Protein AF-A0A920FZU7-F1 (afdb_monomer_lite)

Sequence (75 aa):
MGADIVGDGTDTLVVQGVSALHGASHRVMPDRIEVGTYLVAAAATRGHITIDGVNPDLLGIVLDKLQQNWRRPIL

Structure (mmCIF, N/CA/C/O backbone):
data_AF-A0A920FZU7-F1
#
_entry.id   AF-A0A920FZU7-F1
#
loop_
_atom_site.group_PDB
_atom_site.id
_atom_site.type_symbol
_atom_site.label_atom_id
_atom_site.label_alt_id
_atom_site.label_comp_id
_atom_site.label_asym_id
_atom_site.label_entity_id
_atom_site.label_seq_id
_atom_site.pdbx_PDB_ins_code
_atom_site.Cartn_x
_atom_site.Cartn_y
_atom_site.Cartn_z
_atom_site.occupancy
_atom_site.B_iso_or_equiv
_atom_site.auth_seq_id
_atom_site.auth_comp_id
_atom_site.auth_asym_id
_atom_site.auth_atom_id
_atom_site.pdbx_PDB_model_num
ATOM 1 N N . MET A 1 1 ? 8.399 3.351 -17.686 1.00 93.44 1 MET A N 1
ATOM 2 C CA . MET A 1 1 ? 9.653 2.834 -17.106 1.00 93.44 1 MET A CA 1
ATOM 3 C C . MET A 1 1 ? 10.257 1.804 -18.034 1.00 93.44 1 MET A C 1
ATOM 5 O O . MET A 1 1 ? 11.440 1.926 -18.288 1.00 93.44 1 MET A O 1
ATOM 9 N N . GLY A 1 2 ? 9.464 0.896 -18.620 1.00 96.12 2 GLY A N 1
ATOM 10 C CA . GLY A 1 2 ? 9.898 0.072 -19.757 1.00 96.12 2 GLY A CA 1
ATOM 11 C C . GLY A 1 2 ? 10.589 -1.238 -19.379 1.00 96.12 2 GLY A C 1
ATOM 12 O O . GLY A 1 2 ? 11.129 -1.890 -20.257 1.00 96.12 2 GLY A O 1
ATOM 13 N N . ALA A 1 3 ? 10.589 -1.611 -18.096 1.00 97.50 3 ALA A N 1
ATOM 14 C CA . ALA A 1 3 ? 11.134 -2.883 -17.635 1.00 97.50 3 ALA A CA 1
ATOM 15 C C . ALA A 1 3 ? 10.179 -4.045 -17.949 1.00 97.50 3 ALA A C 1
ATOM 17 O O . ALA A 1 3 ? 8.961 -3.874 -17.875 1.00 97.50 3 ALA A O 1
ATOM 18 N N . ASP A 1 4 ? 10.747 -5.214 -18.240 1.00 97.50 4 ASP A N 1
ATOM 19 C CA . ASP A 1 4 ? 10.027 -6.479 -18.378 1.00 97.50 4 ASP A CA 1
ATOM 20 C C . ASP A 1 4 ? 10.267 -7.325 -17.120 1.00 97.50 4 ASP A C 1
ATOM 22 O O . ASP A 1 4 ? 11.363 -7.849 -16.895 1.00 97.50 4 ASP A O 1
ATOM 26 N N . ILE A 1 5 ? 9.263 -7.345 -16.243 1.00 97.62 5 ILE A N 1
ATOM 27 C CA . ILE A 1 5 ? 9.299 -7.999 -14.935 1.00 97.62 5 ILE A CA 1
ATOM 28 C C . ILE A 1 5 ? 7.995 -8.774 -14.775 1.00 97.62 5 ILE A C 1
ATOM 30 O O . ILE A 1 5 ? 6.910 -8.193 -14.856 1.00 97.62 5 ILE A O 1
ATOM 34 N N . VAL A 1 6 ? 8.099 -10.072 -14.505 1.00 97.88 6 VAL A N 1
ATOM 35 C CA . VAL A 1 6 ? 6.951 -10.955 -14.268 1.00 97.88 6 VAL A CA 1
ATOM 36 C C . VAL A 1 6 ? 7.141 -11.750 -12.980 1.00 97.88 6 VAL A C 1
ATOM 38 O O . VAL A 1 6 ? 8.267 -12.048 -12.580 1.00 97.88 6 VAL A O 1
ATOM 41 N N . GLY A 1 7 ? 6.030 -12.106 -12.334 1.00 96.94 7 GLY A N 1
ATOM 42 C CA . GLY A 1 7 ? 6.037 -12.860 -11.075 1.00 96.94 7 GLY A CA 1
ATOM 43 C C . GLY A 1 7 ? 6.106 -12.003 -9.807 1.00 96.94 7 GLY A C 1
ATOM 44 O O . GLY A 1 7 ? 6.320 -12.547 -8.726 1.00 96.94 7 GLY A O 1
ATOM 45 N N . ASP A 1 8 ? 5.902 -10.684 -9.912 1.00 95.50 8 ASP A N 1
ATOM 46 C CA . ASP A 1 8 ? 5.746 -9.820 -8.736 1.00 95.50 8 ASP A CA 1
ATOM 47 C C . ASP A 1 8 ? 4.580 -10.299 -7.855 1.00 95.50 8 ASP A C 1
ATOM 49 O O . ASP A 1 8 ? 3.523 -10.690 -8.353 1.00 95.50 8 ASP A O 1
ATOM 53 N N . GLY A 1 9 ? 4.798 -10.313 -6.540 1.00 92.19 9 GLY A N 1
ATOM 54 C CA . GLY A 1 9 ? 3.854 -10.884 -5.576 1.00 92.19 9 GLY A CA 1
ATOM 55 C C . GLY A 1 9 ? 3.862 -12.417 -5.470 1.00 92.19 9 GLY A C 1
ATOM 56 O O . GLY A 1 9 ? 2.985 -12.971 -4.809 1.00 92.19 9 GLY A O 1
ATOM 57 N N . THR A 1 10 ? 4.829 -13.109 -6.083 1.00 96.88 10 THR A N 1
ATOM 58 C CA . THR A 1 10 ? 5.007 -14.572 -5.977 1.00 96.88 10 THR A CA 1
ATOM 59 C C . THR A 1 10 ? 6.400 -14.948 -5.455 1.00 96.88 10 THR A C 1
ATOM 61 O O . THR A 1 10 ? 7.247 -14.083 -5.240 1.00 96.88 10 THR A O 1
A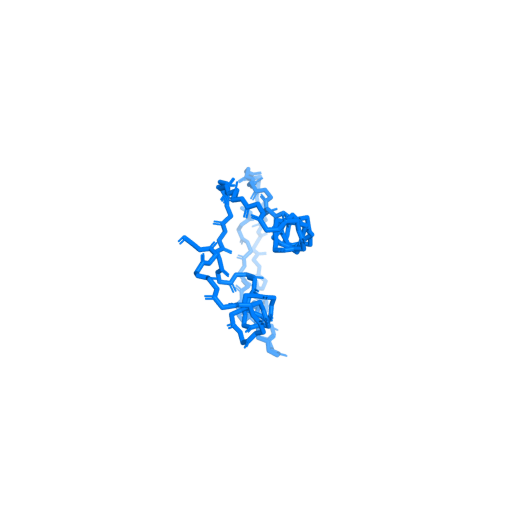TOM 64 N N . ASP A 1 11 ? 6.661 -16.248 -5.284 1.00 97.56 11 ASP A N 1
ATOM 65 C CA . ASP A 1 11 ? 7.956 -16.768 -4.819 1.00 97.56 11 ASP A CA 1
ATOM 66 C C . ASP A 1 11 ? 9.080 -16.655 -5.864 1.00 97.56 11 ASP A C 1
ATOM 68 O O . ASP A 1 11 ? 10.253 -16.842 -5.538 1.00 97.56 11 ASP A O 1
ATOM 72 N N . THR A 1 12 ? 8.753 -16.412 -7.138 1.00 97.44 12 THR A N 1
ATOM 73 C CA . THR A 1 12 ? 9.740 -16.347 -8.224 1.00 97.44 12 THR A CA 1
ATOM 74 C C . THR A 1 12 ? 9.525 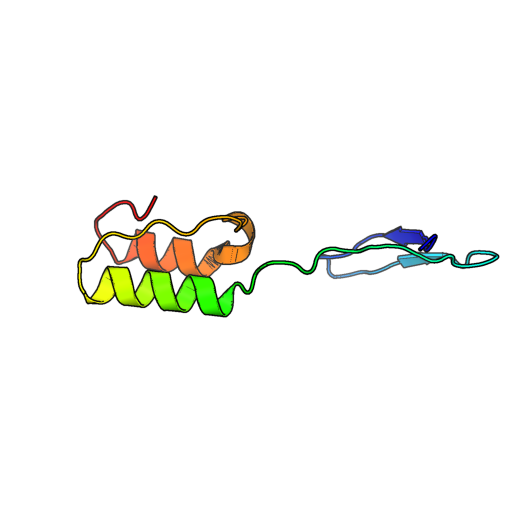-15.113 -9.084 1.00 97.44 12 THR A C 1
ATOM 76 O O . THR A 1 12 ? 8.464 -14.923 -9.670 1.00 97.44 12 THR A O 1
ATOM 79 N N . LEU A 1 13 ? 10.583 -14.316 -9.220 1.00 97.81 13 LEU A N 1
ATOM 80 C CA . LEU A 1 13 ? 10.619 -13.128 -10.062 1.00 97.81 13 LEU A CA 1
ATOM 81 C C . LEU A 1 13 ? 11.506 -13.388 -11.284 1.00 97.81 13 LEU A C 1
ATOM 83 O O . LEU A 1 13 ? 12.662 -13.790 -11.134 1.00 97.81 13 LEU A O 1
ATOM 87 N N . VAL A 1 14 ? 10.991 -13.128 -12.486 1.00 98.06 14 VAL A N 1
ATOM 88 C CA . VAL A 1 14 ? 11.763 -13.209 -13.734 1.00 98.06 14 VAL A CA 1
ATOM 89 C C . VAL A 1 14 ? 11.871 -11.815 -14.332 1.00 98.06 14 VAL A C 1
ATOM 91 O O . VAL A 1 14 ? 10.870 -11.120 -14.500 1.00 98.06 14 VAL A O 1
ATOM 94 N N . VAL A 1 15 ? 13.100 -11.412 -14.650 1.00 97.94 15 VAL A N 1
ATOM 95 C CA . VAL A 1 15 ? 13.404 -10.104 -15.235 1.00 97.94 15 VAL A CA 1
ATOM 96 C C . VAL A 1 15 ? 14.105 -10.313 -16.566 1.00 97.94 15 VAL A C 1
ATOM 98 O O . VAL A 1 15 ? 15.175 -10.925 -16.613 1.00 97.94 15 VAL A O 1
ATOM 101 N N . GLN A 1 16 ? 13.521 -9.785 -17.638 1.00 98.12 16 GLN A N 1
ATOM 102 C CA . GLN A 1 16 ? 14.128 -9.806 -18.963 1.00 98.12 16 GLN A CA 1
ATOM 103 C C . GLN A 1 16 ? 14.781 -8.453 -19.263 1.00 98.12 16 GLN A C 1
ATOM 105 O O . GLN A 1 16 ? 14.191 -7.387 -19.092 1.00 98.12 16 GLN A O 1
ATOM 110 N N . GLY A 1 17 ? 16.040 -8.495 -19.705 1.00 98.00 17 GLY A N 1
ATOM 111 C CA . GLY A 1 17 ? 16.782 -7.293 -20.073 1.00 98.00 17 GLY A CA 1
ATOM 112 C C . GLY A 1 17 ? 16.129 -6.556 -21.245 1.00 98.00 17 GLY A C 1
ATOM 113 O O . GLY A 1 17 ? 15.746 -7.171 -22.240 1.00 98.00 17 GLY A O 1
ATOM 114 N N . VAL A 1 18 ? 16.054 -5.228 -21.137 1.00 98.12 18 VAL A N 1
ATOM 115 C CA . VAL A 1 18 ? 15.532 -4.321 -22.171 1.00 98.12 18 VAL A CA 1
ATOM 116 C C . VAL A 1 18 ? 16.617 -3.347 -22.630 1.00 98.12 18 VAL A C 1
ATOM 118 O O . VAL A 1 18 ? 17.591 -3.108 -21.918 1.00 98.12 18 VAL A O 1
ATOM 121 N N . SER A 1 19 ? 16.460 -2.771 -23.822 1.00 97.62 19 SER A N 1
ATOM 122 C CA . SER A 1 19 ? 17.466 -1.882 -24.424 1.00 97.62 19 SER A CA 1
ATOM 123 C C . SER A 1 19 ? 17.624 -0.544 -23.695 1.00 97.62 19 SER A C 1
ATOM 125 O O . SER A 1 19 ? 18.729 -0.012 -23.634 1.00 97.62 19 SER A O 1
ATOM 127 N N . ALA A 1 20 ? 16.537 0.004 -23.148 1.00 97.81 20 ALA A N 1
ATOM 128 C CA . ALA A 1 20 ? 16.548 1.224 -22.350 1.00 97.81 20 ALA A CA 1
ATOM 129 C C . ALA A 1 20 ? 15.299 1.323 -21.463 1.00 97.81 20 ALA A C 1
ATOM 131 O O . ALA A 1 20 ? 14.229 0.826 -21.812 1.00 97.81 20 ALA A O 1
ATOM 132 N N . LEU A 1 21 ? 15.433 2.035 -20.343 1.00 98.38 21 LEU A N 1
ATOM 133 C CA . LEU A 1 21 ? 14.309 2.504 -19.534 1.00 98.38 21 LEU A CA 1
ATOM 134 C C . LEU A 1 21 ? 13.968 3.956 -19.894 1.00 98.38 21 LEU A C 1
ATOM 136 O O . LEU A 1 21 ? 14.777 4.678 -20.473 1.00 98.38 21 LEU A O 1
ATOM 140 N N . HIS A 1 22 ? 12.777 4.407 -19.508 1.00 97.94 22 HIS A N 1
ATOM 141 C CA . HIS A 1 22 ? 12.332 5.789 -19.713 1.00 97.94 22 HIS A CA 1
ATOM 142 C C . HIS A 1 22 ? 11.609 6.350 -18.483 1.00 97.94 22 HIS A C 1
ATOM 144 O O . HIS A 1 22 ? 11.121 5.599 -17.631 1.00 97.94 22 HIS A O 1
ATOM 150 N N . GLY A 1 23 ? 11.493 7.681 -18.418 1.00 98.00 23 GLY A N 1
ATOM 151 C CA . GLY A 1 23 ? 10.775 8.375 -17.347 1.00 98.00 23 GLY A CA 1
ATOM 152 C C . GLY A 1 23 ? 9.311 7.938 -17.228 1.00 98.00 23 GLY A C 1
ATOM 153 O O . GLY A 1 23 ? 8.678 7.542 -18.211 1.00 98.00 23 GLY A O 1
ATOM 154 N N . ALA A 1 24 ? 8.775 7.987 -16.011 1.00 97.25 24 ALA A N 1
ATOM 155 C CA . ALA A 1 24 ? 7.371 7.717 -15.722 1.00 97.25 24 ALA A CA 1
ATOM 156 C C . ALA A 1 24 ? 6.922 8.470 -14.469 1.00 97.25 24 ALA A C 1
ATOM 158 O O . ALA A 1 24 ? 7.736 8.800 -13.608 1.00 97.25 24 ALA A O 1
ATOM 159 N N . SER A 1 25 ? 5.615 8.670 -14.353 1.00 97.88 25 SER A N 1
ATOM 160 C CA . SER A 1 25 ? 4.967 9.069 -13.107 1.00 97.88 25 SER A CA 1
ATOM 161 C C . SER A 1 25 ? 4.308 7.843 -12.489 1.00 97.88 25 SER A C 1
ATOM 163 O O . SER A 1 25 ? 3.646 7.074 -13.184 1.00 97.88 25 SER A O 1
ATOM 165 N N . HIS A 1 26 ? 4.487 7.661 -11.186 1.00 96.06 26 HIS A N 1
ATOM 166 C CA . HIS A 1 26 ? 3.889 6.567 -10.434 1.00 96.06 26 HIS A CA 1
ATOM 167 C C . HIS A 1 26 ? 3.290 7.117 -9.142 1.00 96.06 26 HIS A C 1
ATOM 169 O O . HIS A 1 26 ? 3.930 7.903 -8.443 1.00 96.06 26 HIS A O 1
ATOM 175 N N . ARG A 1 27 ? 2.056 6.713 -8.834 1.00 95.06 27 ARG A N 1
ATOM 176 C CA . ARG A 1 27 ? 1.401 7.030 -7.564 1.00 95.06 27 ARG A CA 1
ATOM 177 C C . ARG A 1 27 ? 1.696 5.905 -6.580 1.00 95.06 27 ARG A C 1
ATOM 179 O O . ARG A 1 27 ? 1.332 4.766 -6.846 1.00 95.06 27 ARG A O 1
ATOM 186 N N . VAL A 1 28 ? 2.317 6.252 -5.457 1.00 94.56 28 VAL A N 1
ATOM 187 C CA . VAL A 1 28 ? 2.647 5.302 -4.389 1.00 94.56 28 VAL A CA 1
ATOM 188 C C . VAL A 1 28 ? 1.369 4.682 -3.821 1.00 94.56 28 VAL A C 1
ATOM 190 O O . VAL A 1 28 ? 0.336 5.350 -3.714 1.00 94.56 28 VAL A O 1
ATOM 193 N N . MET A 1 29 ? 1.445 3.397 -3.476 1.00 93.44 29 MET A N 1
ATOM 194 C CA . MET A 1 29 ? 0.343 2.695 -2.828 1.00 93.44 29 MET A CA 1
ATOM 195 C C . MET A 1 29 ? 0.029 3.284 -1.437 1.00 93.44 29 MET A C 1
ATOM 197 O O . MET A 1 29 ? 0.932 3.795 -0.775 1.00 93.44 29 MET A O 1
ATOM 201 N N . PRO A 1 30 ? -1.226 3.194 -0.967 1.00 92.56 30 PRO A N 1
ATOM 202 C CA . PRO A 1 30 ? -1.599 3.591 0.393 1.00 92.56 30 PRO A CA 1
ATOM 203 C C . PRO A 1 30 ? -0.873 2.772 1.471 1.00 92.56 30 PRO A C 1
ATOM 205 O O . PRO A 1 30 ? -0.568 1.594 1.260 1.00 92.56 30 PRO A O 1
ATOM 208 N N . ASP A 1 31 ? -0.654 3.363 2.649 1.00 94.06 31 ASP A N 1
ATOM 209 C CA . ASP A 1 31 ? -0.015 2.680 3.777 1.00 94.06 31 ASP A CA 1
ATOM 210 C C . ASP A 1 31 ? -1.000 1.729 4.478 1.00 94.06 31 ASP A C 1
ATOM 212 O O . ASP A 1 31 ? -1.888 2.117 5.237 1.00 94.06 31 ASP A O 1
ATOM 216 N N . ARG A 1 32 ? -0.828 0.429 4.233 1.00 94.50 32 ARG A N 1
ATOM 217 C CA . ARG A 1 32 ? -1.673 -0.616 4.828 1.00 94.50 32 ARG A CA 1
ATOM 218 C C . ARG A 1 32 ? -1.547 -0.728 6.357 1.00 94.50 32 ARG A C 1
ATOM 220 O O . ARG A 1 32 ? -2.465 -1.247 6.991 1.00 94.50 32 ARG A O 1
ATOM 227 N N . ILE A 1 33 ? -0.438 -0.288 6.956 1.00 95.19 33 ILE A N 1
ATOM 228 C CA . ILE A 1 33 ? -0.236 -0.306 8.415 1.00 95.19 33 ILE A CA 1
ATOM 229 C C . ILE A 1 33 ? -1.003 0.844 9.064 1.00 95.19 33 ILE A C 1
ATOM 231 O O . ILE A 1 33 ? -1.661 0.638 10.088 1.00 95.19 33 ILE A O 1
ATOM 235 N N . GLU A 1 34 ? -0.978 2.025 8.448 1.00 96.12 34 GLU A N 1
ATOM 236 C CA . GLU A 1 34 ? -1.794 3.167 8.870 1.00 96.12 34 GLU A CA 1
ATOM 237 C C . GLU A 1 34 ? -3.284 2.802 8.850 1.00 96.12 34 GLU A C 1
ATOM 239 O O . GLU A 1 34 ? -3.976 2.931 9.864 1.00 96.12 34 GLU A O 1
ATOM 244 N N . VAL A 1 35 ? -3.759 2.245 7.733 1.00 95.25 35 VAL A N 1
ATOM 245 C CA . VAL A 1 35 ? -5.156 1.815 7.590 1.00 95.25 35 VAL A CA 1
ATOM 246 C C . VAL A 1 35 ? -5.526 0.789 8.662 1.00 95.25 35 VAL A C 1
ATOM 248 O O . VAL A 1 35 ? -6.521 0.965 9.366 1.00 95.25 35 VAL A O 1
ATOM 251 N N . GLY A 1 36 ? -4.702 -0.245 8.861 1.00 94.31 36 GLY A N 1
ATOM 252 C CA . GLY A 1 36 ? -4.932 -1.239 9.912 1.00 94.31 36 GLY A CA 1
ATOM 253 C C . GLY A 1 36 ? -4.983 -0.632 11.319 1.00 94.31 36 GLY A C 1
ATOM 254 O O . GLY A 1 36 ? -5.828 -1.018 12.126 1.00 94.31 36 GLY A O 1
ATOM 255 N N . THR A 1 37 ? -4.136 0.359 11.600 1.00 95.50 37 THR A N 1
ATOM 256 C CA . THR A 1 37 ? -4.114 1.066 12.888 1.00 95.50 37 THR A CA 1
ATOM 257 C C . THR A 1 37 ? -5.428 1.804 13.139 1.00 95.50 37 THR A C 1
ATOM 259 O O . THR A 1 37 ? -6.017 1.662 14.215 1.00 95.50 37 THR A O 1
ATOM 262 N N . TYR A 1 38 ? -5.937 2.534 12.143 1.00 95.56 38 TYR A N 1
ATOM 263 C CA . TYR A 1 38 ? -7.223 3.225 12.258 1.00 95.56 38 TYR A CA 1
ATOM 264 C C . TYR A 1 38 ? -8.403 2.259 12.397 1.00 95.56 38 TYR A C 1
ATOM 266 O O . TYR A 1 38 ? -9.289 2.500 13.221 1.00 95.56 38 TYR A O 1
ATOM 274 N N . LEU A 1 39 ? -8.400 1.139 11.667 1.00 93.69 39 LEU A N 1
ATOM 275 C CA . LEU A 1 39 ? -9.434 0.108 11.799 1.00 93.69 39 LEU A CA 1
ATOM 276 C C . LEU A 1 39 ? -9.469 -0.485 13.214 1.00 93.69 39 LEU A C 1
ATOM 278 O O . LEU A 1 39 ? -10.541 -0.611 13.810 1.00 93.69 39 LEU A O 1
ATOM 282 N N . VAL A 1 40 ? -8.303 -0.798 13.787 1.00 93.56 40 VAL A N 1
ATOM 283 C CA . VAL A 1 40 ? -8.203 -1.287 15.171 1.00 93.56 40 VAL A CA 1
ATOM 284 C C . VAL A 1 40 ? -8.664 -0.219 16.168 1.00 93.56 40 VAL A C 1
ATOM 286 O O . VAL A 1 40 ? -9.390 -0.545 17.108 1.00 93.56 40 VAL A O 1
ATOM 289 N N . ALA A 1 41 ? -8.310 1.053 15.961 1.00 94.69 41 ALA A N 1
ATOM 290 C CA . ALA A 1 41 ? -8.753 2.152 16.820 1.00 94.69 41 ALA A CA 1
ATOM 291 C C . ALA A 1 41 ? -10.285 2.319 16.803 1.00 94.69 41 ALA A C 1
ATOM 293 O O . ALA A 1 41 ? -10.910 2.441 17.863 1.00 94.69 41 ALA A O 1
ATOM 294 N N . ALA A 1 42 ? -10.909 2.263 15.623 1.00 93.50 42 ALA A N 1
ATOM 295 C CA . ALA A 1 42 ? -12.363 2.313 15.486 1.00 93.50 42 ALA A CA 1
ATOM 296 C C . ALA A 1 42 ? -13.037 1.110 16.157 1.00 93.50 42 ALA A C 1
ATOM 298 O O . ALA A 1 42 ? -14.000 1.282 16.908 1.00 93.50 42 ALA A O 1
ATOM 299 N N . ALA A 1 43 ? -12.489 -0.094 15.969 1.00 91.50 43 ALA A N 1
ATOM 300 C CA . ALA A 1 43 ? -12.988 -1.296 16.626 1.00 91.50 43 ALA A CA 1
ATOM 301 C C . ALA A 1 43 ? -12.934 -1.154 18.158 1.00 91.50 43 ALA A C 1
ATOM 303 O O . ALA A 1 43 ? -13.968 -1.275 18.822 1.00 91.50 43 ALA A O 1
ATOM 304 N N . ALA A 1 44 ? -11.765 -0.809 18.711 1.00 93.06 44 ALA A N 1
ATOM 305 C CA . ALA A 1 44 ? -11.533 -0.672 20.151 1.00 93.06 44 ALA A CA 1
ATOM 306 C C . ALA A 1 44 ? -12.441 0.377 20.813 1.00 93.06 44 ALA A C 1
ATOM 308 O O . ALA A 1 44 ? -12.951 0.158 21.912 1.00 93.06 44 ALA A O 1
ATOM 309 N N . THR A 1 45 ? -12.682 1.496 20.129 1.00 94.00 45 THR A N 1
ATOM 3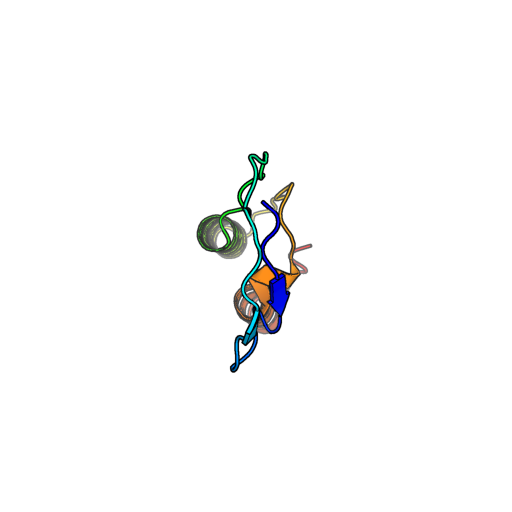10 C CA . THR A 1 45 ? -13.547 2.585 20.616 1.00 94.00 45 THR A CA 1
ATOM 311 C C . THR A 1 45 ? -15.033 2.358 20.334 1.00 94.00 45 THR A C 1
ATOM 313 O O . THR A 1 45 ? -15.865 3.145 20.783 1.00 94.00 45 THR A O 1
ATOM 316 N N . ARG A 1 46 ? -15.389 1.278 19.620 1.00 89.62 46 ARG A N 1
ATOM 317 C CA . ARG A 1 46 ? -16.743 1.026 19.088 1.00 89.62 46 ARG A CA 1
ATOM 318 C C . ARG A 1 46 ? -17.253 2.176 18.208 1.00 89.62 46 ARG A C 1
ATOM 320 O O . ARG A 1 46 ? -18.460 2.412 18.137 1.00 89.62 46 ARG A O 1
ATOM 327 N N . GLY A 1 47 ? -16.328 2.886 17.568 1.00 89.62 47 GLY A N 1
ATOM 328 C CA . GLY A 1 47 ? -16.605 3.952 16.619 1.00 89.62 47 GLY A CA 1
ATOM 329 C C . GLY A 1 47 ? -16.948 3.419 15.229 1.00 89.62 47 GLY A C 1
ATOM 330 O O . GLY A 1 47 ? -16.913 2.215 14.968 1.00 89.62 47 GLY A O 1
ATOM 331 N N . HIS A 1 48 ? -17.273 4.340 14.328 1.00 91.69 48 HIS A N 1
ATOM 3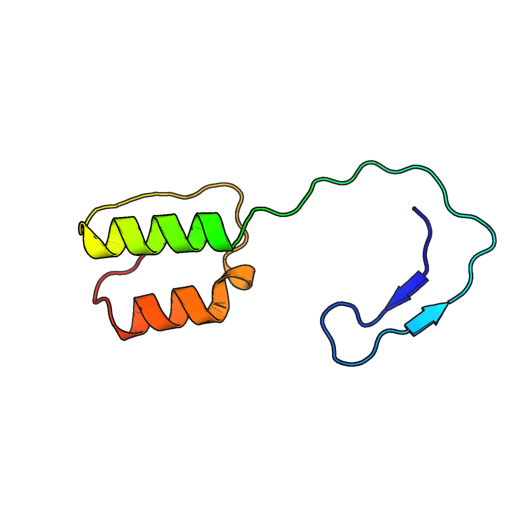32 C CA . HIS A 1 48 ? -17.501 4.061 12.916 1.00 91.69 48 HIS A CA 1
ATOM 333 C C . HIS A 1 48 ? -16.694 5.059 12.088 1.00 91.69 48 HIS A C 1
ATO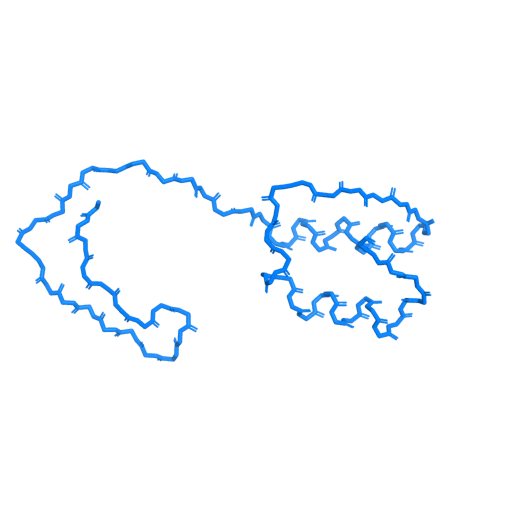M 335 O O . HIS A 1 48 ? -16.776 6.263 12.333 1.00 91.69 48 HIS A O 1
ATOM 341 N N . ILE A 1 49 ? -15.890 4.546 11.159 1.00 92.94 49 ILE A N 1
ATOM 342 C CA . ILE A 1 49 ? -15.030 5.338 10.279 1.00 92.94 49 ILE A CA 1
ATOM 343 C C . ILE A 1 49 ? -15.138 4.807 8.851 1.00 92.94 49 ILE A C 1
ATOM 345 O O . ILE A 1 49 ? -15.374 3.617 8.650 1.00 92.94 49 ILE A O 1
ATOM 349 N N . THR A 1 50 ? -14.900 5.684 7.881 1.00 93.50 50 THR A N 1
ATOM 350 C CA . THR A 1 50 ? -14.699 5.336 6.471 1.00 93.50 50 THR A CA 1
ATOM 351 C C . THR A 1 50 ? -13.273 5.725 6.100 1.00 93.50 50 THR A C 1
ATOM 353 O O . THR A 1 50 ? -12.813 6.800 6.485 1.00 93.50 50 THR A O 1
ATOM 356 N N . ILE A 1 51 ? -12.562 4.841 5.400 1.00 92.38 51 ILE A N 1
ATOM 357 C CA . ILE A 1 51 ? -11.191 5.080 4.940 1.00 92.38 51 ILE A CA 1
ATOM 358 C C . ILE A 1 51 ? -11.189 5.014 3.415 1.00 92.38 51 ILE A C 1
ATOM 360 O O . ILE A 1 51 ? -11.450 3.961 2.836 1.00 92.38 51 ILE A O 1
ATOM 364 N N . ASP A 1 52 ? -10.885 6.139 2.775 1.00 93.38 52 ASP A N 1
ATOM 365 C CA . ASP A 1 52 ? -10.912 6.275 1.321 1.00 93.38 52 ASP A CA 1
ATOM 366 C C . ASP A 1 52 ? -9.562 5.964 0.668 1.00 93.38 52 ASP A C 1
ATOM 368 O O . ASP A 1 52 ? -8.493 6.081 1.268 1.00 93.38 52 ASP A O 1
ATOM 372 N N . GLY A 1 53 ? -9.607 5.609 -0.619 1.00 91.94 53 GLY A N 1
ATOM 373 C CA . GLY A 1 53 ? -8.412 5.493 -1.457 1.00 91.94 53 GLY A CA 1
ATOM 374 C C . GLY A 1 53 ? -7.513 4.296 -1.147 1.00 91.94 53 GLY A C 1
ATOM 375 O O . GLY A 1 53 ? -6.387 4.265 -1.643 1.00 91.94 53 GLY A O 1
ATOM 376 N N . VAL A 1 54 ? -7.998 3.325 -0.370 1.00 91.94 54 VAL A N 1
ATOM 377 C CA . VAL A 1 54 ? -7.322 2.059 -0.064 1.00 91.94 54 VAL A CA 1
ATOM 378 C C . VAL A 1 54 ? -7.895 0.906 -0.892 1.00 91.94 54 VAL A C 1
ATOM 380 O O . VAL A 1 54 ? -9.073 0.904 -1.232 1.00 91.94 54 VAL A O 1
ATOM 383 N N . ASN A 1 55 ? -7.059 -0.088 -1.203 1.00 90.38 55 ASN A N 1
ATOM 384 C CA . ASN A 1 55 ? -7.515 -1.385 -1.696 1.00 90.38 55 ASN A CA 1
ATOM 385 C C . ASN A 1 55 ? -7.645 -2.373 -0.510 1.00 90.38 55 ASN A C 1
ATOM 387 O O . ASN A 1 55 ? -6.612 -2.726 0.068 1.00 90.38 55 ASN A O 1
ATOM 391 N N . PRO A 1 56 ? -8.861 -2.835 -0.150 1.00 89.19 56 PRO A N 1
ATOM 392 C CA . PRO A 1 56 ? -9.077 -3.783 0.947 1.00 89.19 56 PRO A CA 1
ATOM 393 C C . PRO A 1 56 ? -8.335 -5.117 0.804 1.00 89.19 56 PRO A C 1
ATOM 395 O O . PRO A 1 56 ? -7.969 -5.707 1.819 1.00 89.19 56 PRO A O 1
ATOM 398 N N . ASP A 1 57 ? -8.038 -5.565 -0.419 1.00 90.44 57 ASP A N 1
ATOM 399 C CA . ASP A 1 57 ? -7.332 -6.835 -0.660 1.00 90.44 57 ASP A CA 1
ATOM 400 C C . ASP A 1 57 ? -5.913 -6.831 -0.063 1.00 90.44 57 ASP A C 1
ATOM 402 O O . ASP A 1 57 ? -5.366 -7.869 0.307 1.00 90.44 57 ASP A O 1
ATOM 406 N N . LEU A 1 58 ? -5.326 -5.642 0.116 1.00 89.88 58 LEU A N 1
ATOM 407 C CA . LEU A 1 58 ? -4.014 -5.456 0.744 1.00 89.88 58 LEU A CA 1
ATOM 408 C C . LEU A 1 58 ? -4.048 -5.591 2.277 1.00 89.88 58 LEU A C 1
ATOM 410 O O . LEU A 1 58 ? -2.995 -5.557 2.921 1.00 89.88 58 LEU A O 1
ATOM 414 N N . LEU A 1 59 ? -5.239 -5.719 2.872 1.00 92.69 59 LEU A N 1
ATOM 415 C CA . LEU A 1 59 ? -5.456 -5.784 4.320 1.00 92.69 59 LEU A CA 1
ATOM 416 C C . LEU A 1 59 ? -5.782 -7.198 4.827 1.00 92.69 59 LEU A C 1
ATOM 418 O O . LEU A 1 59 ? -6.058 -7.332 6.018 1.00 92.69 59 LEU A O 1
ATOM 422 N N . GLY A 1 60 ? -5.727 -8.228 3.970 1.00 88.38 60 GLY A N 1
ATOM 423 C CA . GLY A 1 60 ? -6.166 -9.615 4.221 1.00 88.38 60 GLY A CA 1
ATOM 424 C C . GLY A 1 60 ? -6.256 -10.041 5.694 1.00 88.38 60 GLY A C 1
ATOM 425 O O . GLY A 1 60 ? -7.329 -9.997 6.290 1.00 88.38 60 GLY A O 1
ATOM 426 N N . ILE A 1 61 ? -5.121 -10.375 6.322 1.00 89.88 61 ILE A N 1
ATOM 427 C CA . ILE A 1 61 ? -5.096 -10.898 7.703 1.00 89.88 61 ILE A CA 1
ATOM 428 C C . ILE A 1 61 ? -5.678 -9.934 8.751 1.00 89.88 61 ILE A C 1
ATOM 430 O O . ILE A 1 61 ? -6.215 -10.374 9.767 1.00 89.88 61 ILE A O 1
ATOM 434 N N . VAL A 1 62 ? -5.569 -8.620 8.534 1.00 91.62 62 VAL A N 1
ATOM 435 C CA . VAL A 1 62 ? -6.097 -7.611 9.461 1.00 91.62 62 VAL A CA 1
ATOM 436 C C . VAL A 1 62 ? -7.621 -7.640 9.431 1.00 91.62 62 VAL A C 1
ATOM 438 O O . VAL A 1 62 ? -8.248 -7.727 10.489 1.00 91.62 62 VAL A O 1
ATOM 441 N N . LEU A 1 63 ? -8.214 -7.630 8.234 1.00 91.31 63 LEU A N 1
ATOM 442 C CA . LEU A 1 63 ? -9.665 -7.721 8.072 1.00 91.31 63 LEU A CA 1
ATOM 443 C C . LEU A 1 63 ? -10.193 -9.064 8.577 1.00 91.31 63 LEU A C 1
ATOM 445 O O . LEU A 1 63 ? -11.159 -9.070 9.338 1.00 91.31 63 LEU A O 1
ATOM 449 N N . ASP A 1 64 ? -9.512 -10.169 8.268 1.00 91.38 64 ASP A N 1
ATOM 450 C CA . ASP A 1 64 ? -9.890 -11.501 8.749 1.00 91.38 64 ASP A CA 1
ATOM 451 C C . ASP A 1 64 ? -9.965 -11.549 10.279 1.00 91.38 64 ASP A C 1
ATOM 453 O O . ASP A 1 64 ? -10.934 -12.049 10.857 1.00 91.38 64 ASP A O 1
ATOM 457 N N . LYS A 1 65 ? -8.952 -11.009 10.969 1.00 90.31 65 LYS A N 1
ATOM 458 C CA . LYS A 1 65 ? -8.904 -11.025 12.438 1.00 90.31 65 LYS A CA 1
ATOM 459 C C . LYS A 1 65 ? -9.929 -10.103 13.070 1.00 90.31 65 LYS A C 1
ATOM 461 O O . LYS A 1 65 ? -10.501 -10.456 14.105 1.00 90.31 65 LYS A O 1
ATOM 466 N N . LEU A 1 66 ? -10.179 -8.954 12.458 1.00 89.88 66 LEU A N 1
ATOM 467 C CA . LEU A 1 66 ? -11.217 -8.048 12.922 1.00 89.88 66 LEU A CA 1
ATOM 468 C C . LEU A 1 66 ? -12.615 -8.650 12.709 1.00 89.88 66 LEU A C 1
ATOM 470 O O . LEU A 1 66 ? -13.424 -8.599 13.627 1.00 89.88 66 LEU A O 1
ATOM 474 N N . GLN A 1 67 ? -12.888 -9.309 11.582 1.00 86.94 67 GLN A N 1
ATOM 475 C CA . GLN A 1 67 ? -14.175 -9.974 11.329 1.00 86.94 67 GLN A CA 1
ATOM 476 C C . GLN A 1 67 ? -14.410 -11.193 12.235 1.00 86.94 67 GLN A C 1
ATOM 478 O O . GLN A 1 67 ? -15.522 -11.391 12.722 1.00 86.94 67 GLN A O 1
ATOM 483 N N . GLN A 1 68 ? -13.373 -11.999 12.497 1.00 85.50 68 GLN A N 1
ATOM 484 C CA . GLN A 1 68 ? -13.460 -13.165 13.391 1.00 85.50 68 GLN A CA 1
ATOM 485 C C . GLN A 1 68 ? -13.809 -12.765 14.831 1.00 85.50 68 GLN A C 1
ATOM 487 O O . GLN A 1 68 ? -14.629 -13.414 15.480 1.00 85.50 68 GLN A O 1
ATOM 492 N N . ASN A 1 69 ? -13.179 -11.701 15.336 1.00 76.94 69 ASN A N 1
ATOM 493 C CA . ASN A 1 69 ? -13.240 -11.344 16.754 1.00 76.94 69 ASN A CA 1
ATOM 494 C C . ASN A 1 69 ? -14.228 -10.209 17.059 1.00 76.94 69 ASN A C 1
ATOM 496 O O . ASN A 1 69 ? -14.613 -10.029 18.216 1.00 76.94 69 ASN A O 1
ATOM 500 N N . TRP A 1 70 ? -14.652 -9.443 16.050 1.00 71.81 70 TRP A N 1
ATOM 501 C CA . TRP A 1 70 ? -15.482 -8.254 16.222 1.00 71.81 70 TRP A CA 1
ATOM 502 C C . TRP A 1 70 ? -16.821 -8.400 15.492 1.00 71.81 70 TRP A C 1
ATOM 504 O O . TRP A 1 70 ? -16.912 -8.442 14.272 1.00 71.81 70 TRP A O 1
ATOM 514 N N . ARG A 1 71 ? -17.905 -8.459 16.273 1.00 58.53 71 ARG A N 1
ATOM 515 C CA . ARG A 1 71 ? -19.271 -8.818 15.836 1.00 58.53 71 ARG A CA 1
ATOM 516 C C . ARG A 1 71 ? -20.014 -7.769 14.980 1.00 58.53 71 ARG A C 1
ATOM 518 O O . ARG A 1 71 ? -21.234 -7.863 14.854 1.00 58.53 71 ARG A O 1
ATOM 525 N N . ARG A 1 72 ? -19.342 -6.763 14.412 1.00 6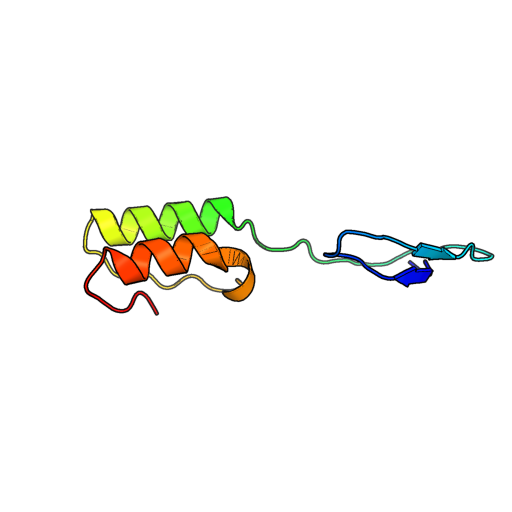0.94 72 ARG A N 1
ATOM 526 C CA . ARG A 1 72 ? -19.970 -5.770 13.517 1.00 60.94 72 ARG A CA 1
ATOM 527 C C . ARG A 1 72 ? -19.208 -5.682 12.195 1.00 60.94 72 ARG A C 1
ATOM 529 O O . ARG A 1 72 ? -17.984 -5.674 12.247 1.00 60.94 72 ARG A O 1
ATOM 536 N N . PRO A 1 73 ? -19.899 -5.598 11.043 1.00 54.69 73 PRO A N 1
ATOM 537 C CA . PRO A 1 73 ? -19.234 -5.365 9.766 1.00 54.69 73 PRO A CA 1
ATOM 538 C C . PRO A 1 73 ? -18.485 -4.023 9.814 1.00 54.69 73 PRO A C 1
ATOM 540 O O . PRO A 1 73 ? -19.033 -3.021 10.270 1.00 54.69 73 PRO A O 1
ATOM 543 N N . ILE A 1 74 ? -17.210 -4.048 9.416 1.00 58.16 74 ILE A N 1
ATOM 544 C CA . ILE A 1 74 ? -16.275 -2.901 9.410 1.00 58.16 74 ILE A CA 1
ATOM 545 C C . ILE A 1 74 ? -16.218 -2.254 8.006 1.00 58.16 74 ILE A C 1
ATOM 547 O O . ILE A 1 74 ? -15.335 -1.460 7.704 1.00 58.16 74 ILE A O 1
ATOM 551 N N . LEU A 1 75 ? -17.183 -2.578 7.144 1.00 51.62 75 LEU A N 1
ATOM 552 C CA . LEU A 1 75 ? -17.346 -2.014 5.806 1.00 51.62 75 LEU A CA 1
ATOM 553 C C . LEU A 1 75 ? -18.709 -1.335 5.708 1.00 51.62 75 LEU A C 1
ATOM 555 O O . LEU A 1 75 ? -19.693 -1.971 6.158 1.00 51.62 75 LEU A O 1
#

Radius of gyration: 18.05 Å; chains: 1; bounding box: 37×26×45 Å

Foldseek 3Di:
DDWDWPQPVHPDIDTDDDPDDDDDDDDDADDLVVVLVVLVVCQVVVHADDDPDHDCVVNVVSLVVCVVPGPDDND

Secondary structure (DSSP, 8-state):
---EEE-TTSS--EEE--S-------PPPP-HHHHHHHHHHHHHHT------S--GGGGHHHHHHHHHH-SS---

pLDDT: mean 91.11, std 10.21, range [51.62, 98.38]